Protein AF-A0A0D3AG89-F1 (afdb_monomer_lite)

InterPro domains:
  IPR001563 Peptidase S10, serine carboxypeptidase [PF00450] (1-113)
  IPR029058 Alpha/Beta hydrolase fold [SSF53474] (1-113)

Foldseek 3Di:
DPDDDPLLVVLQCLLVVCVVVVLADPVLSVVLNVLSVQLNVCVVVVVPVVSVVSSVVSVVSSCVSRVALDPVDRPDPHDDPCVVVQVQCLDLVNCVVVVHDNPDHDDPDDPVD

Organism: NCBI:txid109376

Secondary structure (DSSP, 8-state):
----S-HHHHHTTHHHHHHHTTSS-HHHHHHHHHHHHHHHHHHHTT-HHHHHHHHHHHHHHHHHHHT-S-TT-TT-SS---THHHHHHHHSHHHHHHTTS-TTPPP-S--TT-

Sequence (113 aa):
GNGLTDPVTQIRTHAVNVYYSGLVNAKQREALEKAQEISIYLVKARKWREAADARLELLTLLGNMTGLATLYNTARMIPYRTDLVVDLMNQREAKRVLGVSETMRFEECSDEV

pLDDT: mean 96.56, std 3.34, range [74.88, 98.81]

Radius of gyration: 18.05 Å; chains: 1; bounding box: 36×25×51 Å

Structure (mmCIF, N/CA/C/O backbone):
data_AF-A0A0D3AG89-F1
#
_entry.id   AF-A0A0D3AG89-F1
#
loop_
_atom_site.group_PDB
_atom_site.id
_atom_site.type_symbol
_atom_site.label_atom_id
_atom_site.label_alt_id
_atom_site.label_comp_id
_atom_site.label_asym_id
_atom_site.label_entity_id
_atom_site.label_seq_id
_atom_site.pdbx_PDB_ins_code
_atom_site.Cartn_x
_atom_site.Cartn_y
_atom_site.Cartn_z
_atom_site.occupancy
_atom_site.B_iso_or_equiv
_atom_site.auth_seq_id
_atom_site.auth_comp_id
_atom_site.auth_asym_id
_atom_site.auth_atom_id
_atom_site.pdbx_PDB_model_num
ATOM 1 N N . GLY A 1 1 ? -10.822 -11.772 -0.578 1.00 84.38 1 GLY A N 1
ATOM 2 C CA . GLY A 1 1 ? -9.837 -11.069 0.265 1.00 84.38 1 GLY A CA 1
ATOM 3 C C . GLY A 1 1 ? -8.757 -10.496 -0.628 1.00 84.38 1 GLY A C 1
ATOM 4 O O . GLY A 1 1 ? -8.380 -11.174 -1.572 1.00 84.38 1 GLY A O 1
ATOM 5 N N . ASN A 1 2 ? -8.285 -9.279 -0.346 1.00 92.12 2 ASN A N 1
ATOM 6 C CA . ASN A 1 2 ? -7.320 -8.542 -1.180 1.00 92.12 2 ASN A CA 1
ATOM 7 C C . ASN A 1 2 ? -5.917 -8.563 -0.540 1.00 92.12 2 ASN A C 1
ATOM 9 O O . ASN A 1 2 ? -5.333 -7.516 -0.276 1.00 92.12 2 ASN A O 1
ATOM 13 N N . GLY A 1 3 ? -5.427 -9.757 -0.191 1.00 95.81 3 GLY A N 1
ATOM 14 C CA . GLY A 1 3 ? -4.185 -9.932 0.571 1.00 95.81 3 GLY A CA 1
ATOM 15 C C . GLY A 1 3 ? -2.913 -9.790 -0.271 1.00 95.81 3 GLY A C 1
ATOM 16 O O . GLY A 1 3 ? -2.930 -10.032 -1.477 1.00 95.81 3 GLY A O 1
ATOM 17 N N . LEU A 1 4 ? -1.802 -9.440 0.383 1.00 95.19 4 LEU A N 1
ATOM 18 C CA . LEU A 1 4 ? -0.443 -9.514 -0.163 1.00 95.19 4 LEU A CA 1
ATOM 19 C C . LEU A 1 4 ? 0.201 -10.827 0.317 1.00 95.19 4 LEU A C 1
ATOM 21 O O . LEU A 1 4 ? 0.590 -10.935 1.474 1.00 95.19 4 LEU A O 1
ATOM 25 N N . THR A 1 5 ? 0.263 -11.832 -0.554 1.00 96.81 5 THR A N 1
ATOM 26 C CA . THR A 1 5 ? 0.734 -13.197 -0.247 1.00 96.81 5 THR A CA 1
ATOM 27 C C . THR A 1 5 ? 1.990 -13.564 -1.035 1.00 96.81 5 THR A C 1
ATOM 29 O O . THR A 1 5 ? 2.894 -14.186 -0.487 1.00 96.81 5 THR A O 1
ATOM 32 N N . ASP A 1 6 ? 2.074 -13.142 -2.296 1.00 97.56 6 ASP A N 1
ATOM 33 C CA . ASP A 1 6 ? 3.272 -13.259 -3.126 1.00 97.56 6 ASP A CA 1
ATOM 34 C C . ASP A 1 6 ? 3.691 -11.855 -3.585 1.00 97.56 6 ASP A C 1
ATOM 36 O O . ASP A 1 6 ? 3.251 -11.378 -4.639 1.00 97.56 6 ASP A O 1
ATOM 40 N N . PRO A 1 7 ? 4.532 -11.159 -2.801 1.00 97.00 7 PRO A N 1
ATOM 41 C CA . PRO A 1 7 ? 4.926 -9.798 -3.124 1.00 97.00 7 PRO A CA 1
ATOM 42 C C . PRO A 1 7 ? 5.689 -9.694 -4.450 1.00 97.00 7 PRO A C 1
ATOM 44 O O . PRO A 1 7 ? 5.534 -8.690 -5.139 1.00 97.00 7 PRO A O 1
ATOM 47 N N . VAL A 1 8 ? 6.448 -10.713 -4.874 1.00 98.25 8 VAL A N 1
ATOM 48 C CA . VAL A 1 8 ? 7.182 -10.654 -6.152 1.00 98.25 8 VAL A CA 1
ATOM 49 C C . VAL A 1 8 ? 6.215 -10.611 -7.330 1.00 98.25 8 VAL A C 1
ATOM 51 O O . VAL A 1 8 ? 6.385 -9.796 -8.241 1.00 98.25 8 VAL A O 1
ATOM 54 N N . THR A 1 9 ? 5.208 -11.483 -7.319 1.00 98.25 9 THR A N 1
ATOM 55 C CA . THR A 1 9 ? 4.213 -11.537 -8.394 1.00 98.25 9 THR A CA 1
ATOM 56 C C . THR A 1 9 ? 3.275 -10.340 -8.328 1.00 98.25 9 THR A C 1
ATOM 58 O O . THR A 1 9 ? 3.036 -9.693 -9.345 1.00 98.25 9 THR A O 1
ATOM 61 N N . GLN A 1 10 ? 2.777 -9.993 -7.140 1.00 98.19 10 GLN A N 1
ATOM 62 C CA . GLN A 1 10 ? 1.752 -8.960 -6.994 1.00 98.19 10 GLN A CA 1
ATOM 63 C C . GLN A 1 10 ? 2.289 -7.548 -7.251 1.00 98.19 10 GLN A C 1
ATOM 65 O O . GLN A 1 10 ? 1.636 -6.781 -7.961 1.00 98.19 10 GLN A O 1
ATOM 70 N N . ILE A 1 11 ? 3.478 -7.202 -6.742 1.00 98.25 11 ILE A N 1
ATOM 71 C CA . ILE A 1 11 ? 4.065 -5.863 -6.932 1.00 98.25 11 ILE A CA 1
ATOM 72 C C . ILE A 1 11 ? 4.357 -5.599 -8.414 1.00 98.25 11 ILE A C 1
ATOM 74 O O . ILE A 1 11 ? 4.101 -4.498 -8.895 1.00 98.25 11 ILE A O 1
ATOM 78 N N . ARG A 1 12 ? 4.773 -6.626 -9.173 1.00 98.25 12 ARG A N 1
ATOM 79 C CA . ARG A 1 12 ? 5.043 -6.522 -10.620 1.00 98.25 12 ARG A CA 1
ATOM 80 C C . ARG A 1 12 ? 3.817 -6.106 -11.448 1.00 98.25 12 ARG A C 1
ATOM 82 O O . ARG A 1 12 ? 3.966 -5.663 -12.584 1.00 98.25 12 ARG A O 1
ATOM 89 N N . THR A 1 13 ? 2.608 -6.240 -10.900 1.00 98.12 13 THR A N 1
ATOM 90 C CA . THR A 1 13 ? 1.369 -5.892 -11.611 1.00 98.12 13 THR A CA 1
ATOM 91 C C . THR A 1 13 ? 0.968 -4.422 -11.480 1.00 98.12 13 THR A C 1
ATOM 93 O O . THR A 1 13 ? 0.113 -3.967 -12.238 1.00 98.12 13 THR A O 1
ATOM 96 N N . HIS A 1 14 ? 1.551 -3.658 -10.547 1.00 97.75 14 HIS A N 1
ATOM 97 C CA . HIS A 1 14 ? 1.064 -2.310 -10.227 1.00 97.75 14 HIS A CA 1
ATOM 98 C C . HIS A 1 14 ? 1.081 -1.382 -11.443 1.00 97.75 14 HIS A C 1
ATOM 100 O O . HIS A 1 14 ? 0.044 -0.804 -11.769 1.00 97.75 14 HIS A O 1
ATOM 106 N N . ALA A 1 15 ? 2.211 -1.296 -12.150 1.00 98.44 15 ALA A N 1
ATOM 107 C CA . ALA A 1 15 ? 2.355 -0.404 -13.298 1.00 98.44 15 ALA A CA 1
ATOM 108 C C . ALA A 1 15 ? 1.428 -0.777 -14.469 1.00 98.44 15 ALA A C 1
ATOM 110 O O . ALA A 1 15 ? 0.757 0.088 -15.037 1.00 98.44 15 ALA A O 1
ATOM 111 N N . VAL A 1 16 ? 1.355 -2.067 -14.815 1.00 98.38 16 VAL A N 1
ATOM 112 C CA . VAL A 1 16 ? 0.532 -2.537 -15.941 1.00 98.38 16 VAL A CA 1
ATOM 113 C C . VAL A 1 16 ? -0.959 -2.385 -15.656 1.00 98.38 16 VAL A C 1
ATOM 115 O O . VAL A 1 16 ? -1.701 -1.991 -16.553 1.00 98.38 16 VAL A O 1
ATOM 118 N N . ASN A 1 17 ? -1.399 -2.600 -14.412 1.00 97.75 17 ASN A N 1
ATOM 119 C CA . ASN A 1 17 ? -2.806 -2.458 -14.042 1.00 97.75 17 ASN A CA 1
ATOM 120 C C . ASN A 1 17 ? -3.293 -1.019 -14.231 1.00 97.75 17 ASN A C 1
ATOM 122 O O . ASN A 1 17 ? -4.339 -0.805 -14.845 1.00 97.75 17 ASN A O 1
ATOM 126 N N . VAL A 1 18 ? -2.538 -0.022 -13.754 1.00 97.56 18 VAL A N 1
ATOM 127 C CA . VAL A 1 18 ? -2.945 1.386 -13.907 1.00 97.56 18 VAL A CA 1
ATOM 128 C C . VAL A 1 18 ? -2.800 1.881 -15.345 1.00 97.56 18 VAL A C 1
ATOM 130 O O . VAL A 1 18 ? -3.617 2.681 -15.794 1.00 97.56 18 VAL A O 1
ATOM 133 N N . TYR A 1 19 ? -1.821 1.369 -16.095 1.00 98.56 19 TYR A N 1
ATOM 134 C CA . TYR A 1 19 ? -1.645 1.711 -17.505 1.00 98.56 19 TYR A CA 1
ATOM 135 C C . TYR A 1 19 ? -2.793 1.186 -18.370 1.00 98.56 19 TYR A C 1
ATOM 137 O O . TYR A 1 19 ? -3.425 1.957 -19.089 1.00 98.56 19 TYR A O 1
ATOM 145 N N . TYR A 1 20 ? -3.118 -0.106 -18.269 1.00 98.31 20 TYR A N 1
ATOM 146 C CA . TYR A 1 20 ? -4.205 -0.700 -19.053 1.00 98.31 20 TYR A CA 1
ATOM 147 C C . TYR A 1 20 ? -5.597 -0.265 -18.585 1.00 98.31 20 TYR A C 1
ATOM 149 O O . TYR A 1 20 ? -6.548 -0.356 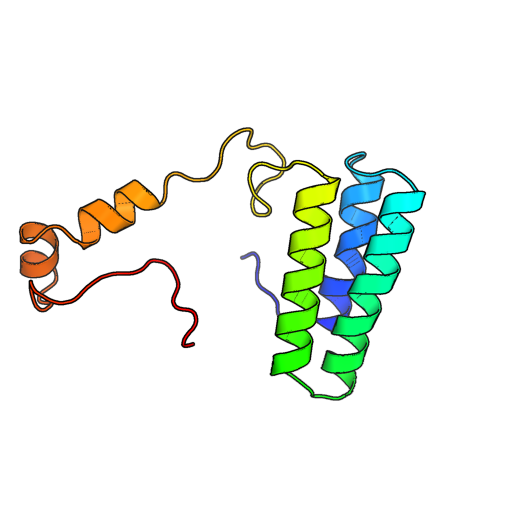-19.355 1.00 98.31 20 TYR A O 1
ATOM 157 N N . SER A 1 21 ? -5.711 0.281 -17.371 1.00 96.62 21 SER A N 1
ATOM 158 C CA . SER A 1 21 ? -6.921 0.977 -16.912 1.00 96.62 21 SER A CA 1
ATOM 159 C C . SER A 1 21 ? -7.028 2.419 -17.434 1.00 96.62 21 SER A C 1
ATOM 161 O O . SER A 1 21 ? -7.998 3.103 -17.122 1.00 96.62 21 SER A O 1
ATOM 163 N N . GLY A 1 22 ? -6.039 2.910 -18.190 1.00 97.44 22 GLY A N 1
ATOM 164 C CA . GLY A 1 22 ? -6.021 4.271 -18.736 1.00 97.44 22 GLY A CA 1
ATOM 165 C C . GLY A 1 22 ? -5.730 5.370 -17.708 1.00 97.44 22 GLY A C 1
ATOM 166 O O . GLY A 1 22 ? -5.923 6.544 -18.011 1.00 97.44 22 GLY A O 1
ATOM 167 N N . LEU A 1 23 ? -5.268 5.015 -16.504 1.00 97.56 23 LEU A N 1
ATOM 168 C CA . LEU A 1 23 ? -5.028 5.967 -15.410 1.00 97.56 23 LEU A CA 1
ATOM 169 C C . LEU A 1 23 ? -3.673 6.673 -15.517 1.00 97.56 23 LEU A C 1
ATOM 171 O O . LEU A 1 23 ? -3.474 7.718 -14.906 1.00 97.56 23 LEU A O 1
ATOM 175 N N . VAL A 1 24 ? -2.730 6.098 -16.266 1.00 98.44 24 VAL A N 1
ATOM 176 C CA . VAL A 1 24 ? -1.403 6.679 -16.498 1.00 98.44 24 VAL A CA 1
ATOM 177 C C . VAL A 1 24 ? -0.973 6.497 -17.949 1.00 98.44 24 VAL A C 1
ATOM 179 O O . VAL A 1 24 ? -1.393 5.561 -18.630 1.00 98.44 24 VAL A O 1
ATOM 182 N N . ASN A 1 25 ? -0.086 7.369 -18.425 1.00 98.62 25 ASN A N 1
ATOM 183 C CA . ASN A 1 25 ? 0.517 7.245 -19.753 1.00 98.62 25 ASN A CA 1
ATOM 184 C C . ASN A 1 25 ? 1.748 6.310 -19.760 1.00 98.62 25 ASN A C 1
ATOM 186 O O . ASN A 1 25 ? 2.204 5.833 -18.721 1.00 98.62 25 ASN A O 1
ATOM 190 N N . ALA A 1 26 ? 2.322 6.066 -20.944 1.00 98.62 26 ALA A N 1
ATOM 191 C CA . ALA A 1 26 ? 3.470 5.167 -21.109 1.00 98.62 26 ALA A CA 1
ATOM 192 C C . ALA A 1 26 ? 4.716 5.611 -20.318 1.00 98.62 26 ALA A C 1
ATOM 194 O O . ALA A 1 26 ? 5.376 4.784 -19.695 1.00 98.62 26 ALA A O 1
ATOM 195 N N . LYS A 1 27 ? 5.003 6.920 -20.270 1.00 98.56 27 LYS A N 1
ATOM 196 C CA . LYS A 1 27 ? 6.142 7.466 -19.514 1.00 98.56 27 LYS A CA 1
ATOM 197 C C . LYS A 1 27 ? 5.979 7.243 -18.007 1.00 98.56 27 LYS A C 1
ATOM 199 O O . LYS A 1 27 ? 6.939 6.907 -17.320 1.00 98.56 27 LYS A O 1
ATOM 204 N N . GLN A 1 28 ? 4.769 7.431 -17.487 1.00 98.69 28 GLN A N 1
ATOM 205 C CA . GLN A 1 28 ? 4.442 7.160 -16.087 1.00 98.69 28 GLN A CA 1
ATOM 206 C C . GLN A 1 28 ? 4.502 5.657 -15.775 1.00 98.69 28 GLN A C 1
ATOM 208 O O . GLN A 1 28 ? 5.056 5.283 -14.742 1.00 98.69 28 GLN A O 1
ATOM 213 N N . ARG A 1 29 ? 4.024 4.792 -16.684 1.00 98.69 29 ARG A N 1
ATOM 214 C CA . ARG A 1 29 ? 4.157 3.331 -16.555 1.00 98.69 29 ARG A CA 1
ATOM 215 C C . ARG A 1 29 ? 5.618 2.918 -16.371 1.00 98.69 29 ARG A C 1
ATOM 217 O O . ARG A 1 29 ? 5.914 2.206 -15.421 1.00 98.69 29 ARG A O 1
ATOM 224 N N . GLU A 1 30 ? 6.530 3.406 -17.211 1.00 98.69 30 GLU A N 1
ATOM 225 C CA . GLU A 1 30 ? 7.963 3.082 -17.105 1.00 98.69 30 GLU A CA 1
ATOM 226 C C . GLU A 1 30 ? 8.584 3.526 -15.770 1.00 98.69 30 GLU A C 1
ATOM 228 O O . GLU A 1 30 ? 9.447 2.842 -15.219 1.00 98.69 30 GLU A O 1
ATOM 233 N N . ALA A 1 31 ? 8.159 4.671 -15.227 1.00 98.69 31 ALA A N 1
ATOM 234 C CA . ALA A 1 31 ? 8.619 5.132 -13.918 1.00 98.69 31 ALA A CA 1
ATOM 235 C C . ALA A 1 31 ? 8.142 4.199 -12.790 1.00 98.69 31 ALA A C 1
ATOM 237 O O . ALA A 1 31 ? 8.932 3.833 -11.918 1.00 98.69 31 ALA A O 1
ATOM 238 N N . LEU A 1 32 ? 6.879 3.765 -12.844 1.00 98.81 32 LEU A N 1
ATOM 239 C CA . LEU A 1 32 ? 6.321 2.788 -11.907 1.00 98.81 32 LEU A CA 1
ATOM 240 C C . LEU A 1 32 ? 6.994 1.414 -12.047 1.00 98.81 32 LEU A C 1
ATOM 242 O O . LEU A 1 32 ? 7.281 0.775 -11.038 1.00 98.81 32 LEU A O 1
ATOM 246 N N . GLU A 1 33 ? 7.311 0.985 -13.272 1.00 98.81 33 GLU A N 1
ATOM 247 C CA . GLU A 1 33 ? 8.041 -0.262 -13.548 1.00 98.81 33 GLU A CA 1
ATOM 248 C C . GLU A 1 33 ? 9.453 -0.261 -12.948 1.00 98.81 33 GLU A C 1
ATOM 250 O O . GLU A 1 33 ? 9.925 -1.280 -12.444 1.00 98.81 33 GLU A O 1
ATOM 255 N N . LYS A 1 34 ? 10.127 0.890 -12.941 1.00 98.62 34 LYS A N 1
ATOM 256 C CA . LYS A 1 34 ? 11.428 1.025 -12.273 1.00 98.62 34 LYS A CA 1
ATOM 257 C C . LYS A 1 34 ? 11.283 0.976 -10.753 1.00 98.62 34 LYS A C 1
ATOM 259 O O . LYS A 1 34 ? 12.034 0.256 -10.100 1.00 98.62 34 LYS A O 1
ATOM 264 N N . ALA A 1 35 ? 10.307 1.694 -10.196 1.00 98.62 35 ALA A N 1
ATOM 265 C CA . ALA A 1 35 ? 10.066 1.717 -8.754 1.00 98.62 35 ALA A CA 1
ATOM 266 C C . ALA A 1 35 ? 9.666 0.332 -8.203 1.00 98.62 35 ALA A C 1
ATOM 268 O O . ALA A 1 35 ? 10.171 -0.089 -7.162 1.00 98.62 35 ALA A O 1
ATOM 269 N N . GLN A 1 36 ? 8.829 -0.426 -8.921 1.00 98.56 36 GLN A N 1
ATOM 270 C CA . GLN A 1 36 ? 8.414 -1.767 -8.489 1.00 98.56 36 GLN A CA 1
ATOM 271 C C . GLN A 1 36 ? 9.575 -2.772 -8.454 1.00 98.56 36 GLN A C 1
ATOM 273 O O . GLN A 1 36 ? 9.626 -3.603 -7.546 1.00 98.56 36 GLN A O 1
ATOM 278 N N . GLU A 1 37 ? 10.537 -2.685 -9.379 1.00 98.62 37 GLU A N 1
ATOM 279 C CA . GLU A 1 37 ? 11.686 -3.600 -9.395 1.00 98.62 37 GLU A CA 1
ATOM 280 C C . GLU A 1 37 ? 12.631 -3.382 -8.2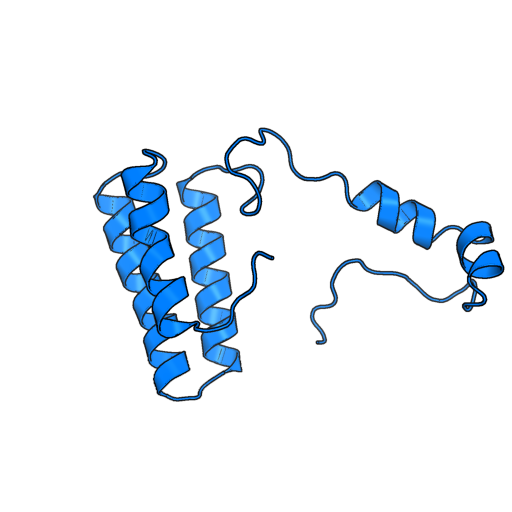02 1.00 98.62 37 GLU A C 1
ATOM 282 O O . GLU A 1 37 ? 13.241 -4.347 -7.742 1.00 98.62 37 GLU A O 1
ATOM 287 N N . ILE A 1 38 ? 12.687 -2.174 -7.623 1.00 98.62 38 ILE A N 1
ATOM 288 C CA . ILE A 1 38 ? 13.438 -1.916 -6.380 1.00 98.62 38 ILE A CA 1
ATOM 289 C C . ILE A 1 38 ? 12.856 -2.748 -5.235 1.00 98.62 38 ILE A C 1
ATOM 291 O O . ILE A 1 38 ? 13.576 -3.513 -4.591 1.00 98.62 38 ILE A O 1
ATOM 295 N N . SER A 1 39 ? 11.542 -2.652 -5.011 1.00 98.56 39 SER A N 1
ATOM 296 C CA . SER A 1 39 ? 10.875 -3.427 -3.961 1.00 98.56 39 SER A CA 1
ATOM 297 C C . SER A 1 39 ? 11.007 -4.934 -4.215 1.00 98.56 39 SER A C 1
ATOM 299 O O . SER A 1 39 ? 11.393 -5.679 -3.316 1.00 98.56 39 SER A O 1
ATOM 301 N N . ILE A 1 40 ? 10.809 -5.397 -5.457 1.00 98.75 40 ILE A N 1
ATOM 302 C CA . ILE A 1 40 ? 10.954 -6.819 -5.818 1.00 98.75 40 ILE A CA 1
ATOM 303 C C . ILE A 1 40 ? 12.381 -7.329 -5.578 1.00 98.75 40 ILE A C 1
ATOM 305 O O . ILE A 1 40 ? 12.562 -8.448 -5.087 1.00 98.75 40 ILE A O 1
ATOM 309 N N . TYR A 1 41 ? 13.398 -6.538 -5.920 1.00 98.75 41 TYR A N 1
ATOM 310 C CA . TYR A 1 41 ? 14.791 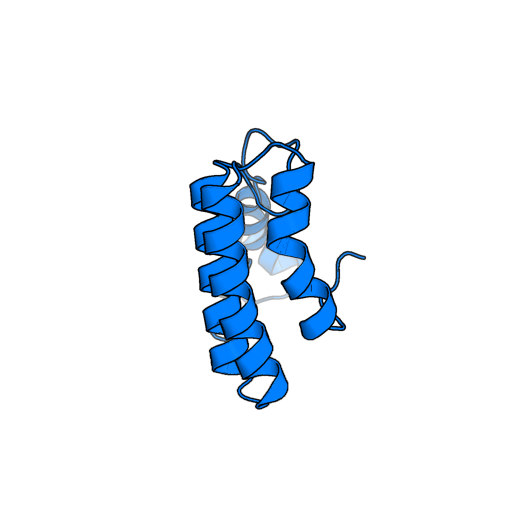-6.881 -5.650 1.00 98.75 41 TYR A CA 1
ATOM 311 C C . TYR A 1 41 ? 15.039 -7.058 -4.146 1.00 98.75 41 TYR A C 1
ATOM 313 O O . TYR A 1 41 ? 15.619 -8.064 -3.734 1.00 98.75 41 TYR A O 1
ATOM 321 N N . LEU A 1 42 ? 14.537 -6.136 -3.320 1.00 98.75 42 LEU A N 1
ATOM 322 C CA . LEU A 1 42 ? 14.677 -6.191 -1.862 1.00 98.75 42 LEU A CA 1
ATOM 323 C C . LEU A 1 42 ? 13.941 -7.396 -1.254 1.00 98.75 42 LEU A C 1
ATOM 325 O O . LEU A 1 42 ? 14.508 -8.082 -0.401 1.00 98.75 42 LEU A O 1
ATOM 329 N N . VAL A 1 43 ? 12.744 -7.728 -1.756 1.00 98.44 43 VAL A N 1
ATOM 330 C CA . VAL A 1 43 ? 12.007 -8.955 -1.394 1.00 98.44 43 VAL A CA 1
ATOM 331 C C . VAL A 1 43 ? 12.854 -10.196 -1.682 1.00 98.44 43 VAL A C 1
ATOM 333 O O . VAL A 1 43 ? 13.031 -11.045 -0.808 1.00 98.44 43 VAL A O 1
ATOM 336 N N . LYS A 1 44 ? 13.430 -10.302 -2.887 1.00 98.38 44 LYS A N 1
ATOM 337 C CA . LYS A 1 44 ? 14.293 -11.437 -3.268 1.00 98.38 44 LYS A CA 1
ATOM 338 C C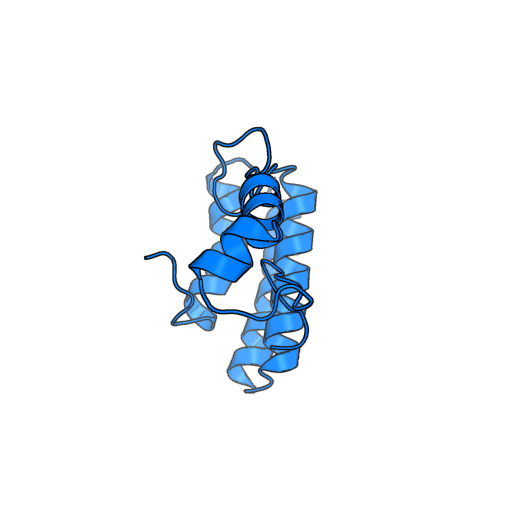 . LYS A 1 44 ? 15.558 -11.519 -2.409 1.00 98.38 44 LYS A C 1
ATOM 340 O O . LYS A 1 44 ? 16.010 -12.619 -2.097 1.00 98.38 44 LYS A O 1
ATOM 345 N N . ALA A 1 45 ? 16.093 -10.372 -1.996 1.00 98.50 45 ALA A N 1
ATOM 346 C CA . ALA A 1 45 ? 17.231 -10.264 -1.088 1.00 98.50 45 ALA A CA 1
ATOM 347 C C . ALA A 1 45 ? 16.866 -10.460 0.398 1.00 98.50 45 ALA A C 1
ATOM 349 O O . ALA A 1 45 ? 17.754 -10.392 1.246 1.00 98.50 45 ALA A O 1
ATOM 350 N N . ARG A 1 46 ? 15.587 -10.712 0.725 1.00 97.88 46 ARG A N 1
ATOM 351 C CA . ARG A 1 46 ? 15.061 -10.872 2.096 1.00 97.88 46 ARG A CA 1
ATOM 352 C C . ARG A 1 46 ? 15.271 -9.646 2.994 1.00 97.88 46 ARG A C 1
ATOM 354 O O . ARG A 1 46 ? 15.338 -9.769 4.215 1.00 97.88 46 ARG A O 1
ATOM 361 N N . LYS A 1 47 ? 15.355 -8.460 2.392 1.00 98.44 47 LYS A N 1
ATOM 362 C CA . LYS A 1 47 ? 15.412 -7.168 3.086 1.00 98.44 47 LYS A CA 1
ATOM 363 C C . LYS A 1 47 ? 13.995 -6.650 3.301 1.00 98.44 47 LYS A C 1
ATOM 365 O O . LYS A 1 47 ? 13.507 -5.823 2.538 1.00 98.44 47 LYS A O 1
ATOM 370 N N . TRP A 1 48 ? 13.283 -7.254 4.252 1.00 95.69 48 TRP A N 1
ATOM 371 C CA . TRP A 1 48 ? 11.825 -7.123 4.359 1.00 95.69 48 TRP A CA 1
ATOM 372 C C . TRP A 1 48 ? 11.351 -5.708 4.676 1.00 95.69 48 TRP A C 1
ATOM 374 O O . TRP A 1 48 ? 10.384 -5.254 4.069 1.00 95.69 48 TRP A O 1
ATOM 384 N N . ARG A 1 49 ? 12.035 -5.015 5.593 1.00 95.44 49 ARG A N 1
ATOM 385 C CA . ARG A 1 49 ? 11.674 -3.648 5.979 1.00 95.44 49 ARG A CA 1
ATOM 386 C C . ARG A 1 49 ? 11.880 -2.697 4.809 1.00 95.44 49 ARG A C 1
ATOM 388 O O . ARG A 1 49 ? 10.947 -2.034 4.383 1.00 95.44 49 ARG A O 1
ATOM 395 N N . GLU A 1 50 ? 13.058 -2.745 4.201 1.00 98.19 50 GLU A N 1
ATOM 396 C CA . GLU A 1 50 ? 13.394 -1.907 3.054 1.00 98.19 50 GLU A CA 1
ATOM 397 C C . GLU A 1 50 ? 12.508 -2.225 1.842 1.00 98.19 50 GLU A C 1
ATOM 399 O O . GLU A 1 50 ? 12.149 -1.336 1.076 1.00 98.19 50 GLU A O 1
ATOM 404 N N . ALA A 1 51 ? 12.123 -3.492 1.659 1.00 98.19 51 ALA A N 1
ATOM 405 C CA . ALA A 1 51 ? 11.170 -3.885 0.628 1.00 98.19 51 ALA A CA 1
ATOM 406 C C . ALA A 1 51 ? 9.782 -3.271 0.854 1.00 98.19 51 ALA A C 1
ATOM 408 O O . ALA A 1 51 ? 9.145 -2.856 -0.122 1.00 98.19 51 ALA A O 1
ATOM 409 N N . ALA A 1 52 ? 9.318 -3.231 2.108 1.00 96.00 52 ALA A N 1
ATOM 410 C CA . ALA A 1 52 ? 8.058 -2.603 2.490 1.00 96.00 52 ALA A CA 1
ATOM 411 C C . ALA A 1 52 ? 8.113 -1.081 2.291 1.00 96.00 52 ALA A C 1
ATOM 413 O O . ALA A 1 52 ? 7.208 -0.533 1.660 1.00 96.00 52 ALA A O 1
ATOM 414 N N . ASP A 1 53 ? 9.205 -0.436 2.707 1.00 97.12 53 ASP A N 1
ATOM 415 C CA . ASP A 1 53 ? 9.439 1.000 2.511 1.00 97.12 53 ASP A CA 1
ATOM 416 C C . ASP A 1 53 ? 9.451 1.355 1.013 1.00 97.12 53 ASP A C 1
ATOM 418 O O . ASP A 1 53 ? 8.683 2.203 0.556 1.00 97.12 53 ASP A O 1
ATOM 422 N N . ALA A 1 54 ? 10.213 0.616 0.198 1.00 98.50 54 ALA A N 1
ATOM 423 C CA . ALA A 1 54 ? 10.246 0.808 -1.255 1.00 98.50 54 ALA A CA 1
ATOM 424 C C . ALA A 1 54 ? 8.874 0.572 -1.915 1.00 98.50 54 ALA A C 1
ATOM 426 O O . ALA A 1 54 ? 8.526 1.208 -2.913 1.00 98.50 54 ALA A O 1
ATOM 427 N N . ARG A 1 55 ? 8.062 -0.343 -1.369 1.00 97.94 55 ARG A N 1
ATOM 428 C CA . ARG A 1 55 ? 6.686 -0.547 -1.836 1.00 97.94 55 ARG A CA 1
ATOM 429 C C . ARG A 1 55 ? 5.792 0.637 -1.465 1.00 97.94 55 ARG A C 1
ATOM 431 O O . ARG A 1 55 ? 4.952 1.018 -2.279 1.00 97.94 55 ARG A O 1
ATOM 438 N N . LEU A 1 56 ? 5.945 1.211 -0.274 1.00 97.19 56 LEU A N 1
ATOM 439 C CA . LEU A 1 56 ? 5.202 2.402 0.142 1.00 97.19 56 LEU A CA 1
ATOM 440 C C . LEU A 1 56 ? 5.525 3.599 -0.765 1.00 97.19 56 LEU A C 1
ATOM 442 O O . LEU A 1 56 ? 4.610 4.296 -1.211 1.00 97.19 56 LEU A O 1
ATOM 446 N N . GLU A 1 57 ? 6.797 3.785 -1.118 1.00 98.38 57 GLU A N 1
ATOM 447 C CA . GLU A 1 57 ? 7.227 4.800 -2.089 1.00 98.38 57 GLU A CA 1
ATOM 448 C C . GLU A 1 57 ? 6.595 4.577 -3.471 1.00 98.38 57 GLU A C 1
ATOM 450 O O . GLU A 1 57 ? 6.052 5.513 -4.064 1.00 98.38 57 GLU A O 1
ATOM 455 N N . LEU A 1 58 ? 6.582 3.332 -3.965 1.00 98.56 58 LEU A N 1
ATOM 456 C CA . LEU A 1 58 ? 5.898 2.965 -5.211 1.00 98.56 58 LEU A CA 1
ATOM 457 C C . LEU A 1 58 ? 4.402 3.312 -5.169 1.00 98.56 58 LEU A C 1
ATOM 459 O O . LEU A 1 58 ? 3.880 3.883 -6.127 1.00 98.56 58 LEU A O 1
ATOM 463 N N . LEU A 1 59 ? 3.702 2.962 -4.086 1.00 98.06 59 LEU A N 1
ATOM 464 C CA . LEU A 1 59 ? 2.271 3.247 -3.936 1.00 98.06 59 LEU A CA 1
ATOM 465 C C . LEU A 1 59 ? 1.996 4.752 -3.847 1.00 98.06 59 LEU A C 1
ATOM 467 O O . LEU A 1 59 ? 1.021 5.227 -4.427 1.00 98.06 59 LEU A O 1
ATOM 471 N N . THR A 1 60 ? 2.881 5.504 -3.194 1.00 98.31 60 THR A N 1
ATOM 472 C CA . THR A 1 60 ? 2.815 6.971 -3.129 1.00 98.31 60 THR A CA 1
ATOM 473 C C . THR A 1 60 ? 2.990 7.586 -4.516 1.00 98.31 60 THR A C 1
ATOM 475 O O . THR A 1 60 ? 2.187 8.421 -4.935 1.00 98.31 60 THR A O 1
ATOM 478 N N . LEU A 1 61 ? 3.992 7.129 -5.274 1.00 98.62 61 LEU A N 1
ATOM 479 C CA . LEU A 1 61 ? 4.216 7.555 -6.655 1.00 98.62 61 LEU A CA 1
ATOM 480 C C . LEU A 1 61 ? 3.001 7.251 -7.543 1.00 98.62 61 LEU A C 1
ATOM 482 O O . LEU A 1 61 ? 2.557 8.116 -8.298 1.00 98.62 61 LEU A O 1
ATOM 486 N N . LEU A 1 62 ? 2.440 6.044 -7.425 1.00 98.50 62 LEU A N 1
ATOM 487 C CA . LEU A 1 62 ? 1.243 5.621 -8.151 1.00 98.50 62 LEU A CA 1
ATOM 488 C C . LEU A 1 62 ? 0.038 6.503 -7.806 1.00 98.50 62 LEU A C 1
ATOM 490 O O . LEU A 1 62 ? -0.641 6.983 -8.716 1.00 98.50 62 LEU A O 1
ATOM 494 N N . GLY A 1 63 ? -0.210 6.760 -6.520 1.00 97.81 63 GLY A N 1
ATOM 495 C CA . GLY A 1 63 ? -1.279 7.654 -6.068 1.00 97.81 63 GLY A CA 1
ATOM 496 C C . GLY A 1 63 ? -1.137 9.058 -6.654 1.00 97.81 63 GLY A C 1
ATOM 497 O O . GLY A 1 63 ? -2.076 9.573 -7.259 1.00 97.81 63 GLY A O 1
ATOM 498 N N . ASN A 1 64 ? 0.069 9.627 -6.593 1.00 98.31 64 ASN A N 1
ATOM 499 C CA . ASN A 1 64 ? 0.359 10.955 -7.136 1.00 98.31 64 ASN A CA 1
ATOM 500 C C . ASN A 1 64 ? 0.171 11.033 -8.659 1.00 98.31 64 ASN A C 1
ATOM 502 O O . ASN A 1 64 ? -0.348 12.023 -9.166 1.00 98.31 64 ASN A O 1
ATOM 506 N N . MET A 1 65 ? 0.586 10.003 -9.403 1.00 98.44 65 MET A N 1
ATOM 507 C CA . MET A 1 65 ? 0.463 9.981 -10.866 1.00 98.44 65 MET A CA 1
ATOM 508 C C . MET A 1 65 ? -0.975 9.796 -11.351 1.00 98.44 65 MET A C 1
ATOM 510 O O . MET A 1 65 ? -1.316 10.304 -12.417 1.00 98.44 65 MET A O 1
ATOM 514 N N . THR A 1 66 ? -1.780 9.043 -10.602 1.00 97.62 66 THR A N 1
ATOM 515 C CA . THR A 1 66 ? -3.160 8.700 -10.976 1.00 97.62 66 THR A CA 1
ATOM 516 C C . THR A 1 66 ? -4.187 9.704 -10.458 1.00 97.62 66 THR A C 1
ATOM 518 O O . THR A 1 66 ? -5.285 9.778 -11.001 1.00 97.62 66 THR A O 1
ATOM 521 N N . GLY A 1 67 ? -3.863 10.461 -9.402 1.00 96.19 67 GLY A N 1
ATOM 522 C CA . GLY A 1 67 ? -4.801 11.377 -8.750 1.00 96.19 67 GLY A CA 1
ATOM 523 C C . GLY A 1 67 ? -5.968 10.671 -8.049 1.00 96.19 67 GLY A C 1
ATOM 524 O O . GLY A 1 67 ? -6.986 11.303 -7.770 1.00 96.19 67 GLY A O 1
ATOM 525 N N . LEU A 1 68 ? -5.857 9.364 -7.789 1.00 96.56 68 LEU A N 1
ATOM 526 C CA . LEU A 1 68 ? -6.912 8.589 -7.138 1.00 96.56 68 LEU A CA 1
ATOM 527 C C . LEU A 1 68 ? -7.167 9.085 -5.714 1.00 96.56 68 LEU A C 1
ATOM 529 O O . LEU A 1 68 ? -6.240 9.248 -4.923 1.00 96.56 68 LEU A O 1
ATOM 533 N N . ALA A 1 69 ? -8.444 9.207 -5.349 1.00 95.50 69 ALA A N 1
ATOM 534 C CA . ALA A 1 69 ? -8.836 9.550 -3.983 1.00 95.50 69 ALA A CA 1
ATOM 535 C C . ALA A 1 69 ? -8.475 8.451 -2.965 1.00 95.50 69 ALA A C 1
ATOM 537 O O . ALA A 1 69 ? -8.363 8.707 -1.769 1.00 95.50 69 ALA A O 1
ATOM 538 N N . THR A 1 70 ? -8.332 7.206 -3.423 1.00 95.25 70 THR A N 1
ATOM 539 C CA . THR A 1 70 ? -7.863 6.077 -2.619 1.00 95.25 70 THR A CA 1
ATOM 540 C C . THR A 1 70 ? -7.337 4.962 -3.520 1.00 95.25 70 THR A C 1
ATOM 542 O O . THR A 1 70 ? -7.889 4.700 -4.587 1.00 95.25 70 THR A O 1
ATOM 545 N N . LEU A 1 71 ? -6.294 4.260 -3.071 1.00 95.50 71 LEU A N 1
ATOM 546 C CA . LEU A 1 71 ? -5.747 3.094 -3.775 1.00 95.50 71 LEU A CA 1
ATOM 547 C C . LEU A 1 71 ? -6.587 1.820 -3.587 1.00 95.50 71 LEU A C 1
ATOM 549 O O . LEU A 1 71 ? -6.370 0.833 -4.285 1.00 95.50 71 LEU A O 1
ATOM 553 N N . TYR A 1 72 ? -7.551 1.828 -2.662 1.00 94.56 72 TYR A N 1
ATOM 554 C CA . TYR A 1 72 ? -8.391 0.661 -2.374 1.00 94.56 72 TYR A CA 1
ATOM 555 C C . TYR A 1 72 ? -9.526 0.470 -3.383 1.00 94.56 72 TYR A C 1
ATOM 557 O O . TYR A 1 72 ? -10.045 -0.637 -3.521 1.00 94.56 72 TYR A O 1
ATOM 565 N N . ASN A 1 73 ? -9.944 1.543 -4.060 1.00 94.25 73 ASN A N 1
ATOM 566 C CA . ASN A 1 73 ? -11.042 1.513 -5.019 1.00 94.25 73 ASN A CA 1
ATOM 567 C C . ASN A 1 73 ? -10.920 2.671 -6.017 1.00 94.25 73 ASN A C 1
ATOM 569 O O . ASN A 1 73 ? -11.147 3.828 -5.663 1.00 94.25 73 ASN A O 1
ATOM 573 N N . THR A 1 74 ? -10.630 2.343 -7.275 1.00 92.50 74 THR A N 1
ATOM 574 C CA . THR A 1 74 ? -10.415 3.320 -8.352 1.00 92.50 74 THR A CA 1
ATOM 575 C C . THR A 1 74 ? -11.680 4.068 -8.778 1.00 92.50 74 THR A C 1
ATOM 577 O O . THR A 1 74 ? -11.577 5.125 -9.390 1.00 92.50 74 THR A O 1
ATOM 580 N N . ALA A 1 75 ? -12.871 3.562 -8.445 1.00 93.25 75 ALA A N 1
ATOM 581 C CA . ALA A 1 75 ? -14.141 4.212 -8.769 1.00 93.25 75 ALA A CA 1
ATOM 582 C C . ALA A 1 75 ? -14.545 5.291 -7.747 1.00 93.25 75 ALA A C 1
ATOM 584 O O . ALA A 1 75 ? -15.523 6.011 -7.957 1.00 93.25 75 ALA A O 1
ATOM 585 N N . ARG A 1 76 ? -13.837 5.403 -6.614 1.00 94.62 76 ARG A N 1
ATOM 586 C CA . ARG A 1 76 ? -14.154 6.411 -5.599 1.00 94.62 76 ARG A CA 1
ATOM 587 C C . ARG A 1 76 ? -13.565 7.768 -5.961 1.00 94.62 76 ARG A C 1
ATOM 589 O O . ARG A 1 76 ? -12.377 7.898 -6.221 1.00 94.62 76 ARG A O 1
ATOM 596 N N . MET A 1 77 ? -14.406 8.791 -5.842 1.00 93.44 77 MET A N 1
ATOM 597 C CA . MET A 1 77 ? -14.014 10.196 -6.008 1.00 93.44 77 MET A CA 1
ATOM 598 C C . MET A 1 77 ? -13.598 10.871 -4.693 1.00 93.44 77 MET A C 1
ATOM 600 O O . MET A 1 77 ? -13.042 11.961 -4.715 1.00 93.44 77 MET A O 1
ATOM 604 N N . ILE A 1 78 ? -13.868 10.236 -3.548 1.00 94.75 78 ILE A N 1
ATOM 605 C CA . ILE A 1 78 ? -13.479 10.716 -2.216 1.00 94.75 78 ILE A CA 1
ATOM 606 C C . ILE A 1 78 ? -12.911 9.561 -1.377 1.00 94.75 78 ILE A C 1
ATOM 608 O O . ILE A 1 78 ? -13.363 8.418 -1.562 1.00 94.75 78 ILE A O 1
ATOM 612 N N . PRO A 1 79 ? -11.986 9.833 -0.435 1.00 93.94 79 PRO A N 1
ATOM 613 C CA . PRO A 1 79 ? -11.475 8.827 0.493 1.00 93.94 79 PRO A CA 1
ATOM 614 C C . PRO A 1 79 ? -12.583 8.165 1.327 1.00 93.94 79 PRO A C 1
ATOM 616 O O . PRO A 1 79 ? -13.715 8.654 1.420 1.00 93.94 79 PRO A O 1
ATOM 619 N N . TYR A 1 80 ? -12.264 7.027 1.945 1.00 94.38 80 TYR A N 1
ATOM 620 C CA . TYR A 1 80 ? -13.142 6.422 2.946 1.00 94.38 80 TYR A CA 1
ATOM 621 C C . TYR A 1 80 ? -13.181 7.304 4.203 1.00 94.38 80 TYR A C 1
ATOM 623 O O . TYR A 1 80 ? -12.156 7.825 4.626 1.00 94.38 80 TYR A O 1
ATOM 631 N N . ARG A 1 81 ? -14.371 7.470 4.794 1.00 95.19 81 ARG A N 1
ATOM 632 C CA . ARG A 1 81 ? -14.584 8.230 6.037 1.00 95.19 81 ARG A CA 1
ATOM 633 C C . ARG A 1 81 ? -14.365 7.344 7.263 1.00 95.19 81 ARG A C 1
ATOM 635 O O . ARG A 1 81 ? -15.304 7.041 7.998 1.00 95.19 81 ARG A O 1
ATOM 642 N N . THR A 1 82 ? -13.142 6.840 7.409 1.00 95.38 82 THR A N 1
ATOM 643 C CA . THR A 1 82 ? -12.750 5.965 8.527 1.00 95.38 82 THR A CA 1
ATOM 644 C C . THR A 1 82 ? -12.599 6.738 9.838 1.00 95.38 82 THR A C 1
ATOM 646 O O . THR A 1 82 ? -12.749 6.158 10.912 1.00 95.38 82 THR A O 1
ATOM 649 N N . ASP A 1 83 ? -12.473 8.066 9.754 1.00 95.75 83 ASP A N 1
ATOM 650 C CA . ASP A 1 83 ? -12.537 9.008 10.873 1.00 95.75 83 ASP A CA 1
ATOM 651 C C . ASP A 1 83 ? -13.788 8.818 11.740 1.00 95.75 83 ASP A C 1
ATOM 653 O O . ASP A 1 83 ? -13.688 8.846 12.958 1.00 95.75 83 ASP A O 1
ATOM 657 N N . LEU A 1 84 ? -14.942 8.500 11.144 1.00 97.50 84 LEU A N 1
ATOM 658 C CA . LEU A 1 84 ? -16.175 8.252 11.900 1.00 97.50 84 LEU A CA 1
ATOM 659 C C . LEU A 1 84 ? -16.056 7.044 12.843 1.00 97.50 84 LEU A C 1
ATOM 661 O O . LEU A 1 84 ? -16.628 7.041 13.933 1.00 97.50 84 LEU A O 1
ATOM 665 N N . VAL A 1 85 ? -15.321 6.010 12.422 1.00 97.00 85 VAL A N 1
ATOM 666 C CA . VAL A 1 85 ? -15.051 4.833 13.257 1.00 97.00 85 VAL A CA 1
ATOM 667 C C . VAL A 1 85 ? -14.023 5.188 14.319 1.00 97.00 85 VAL A C 1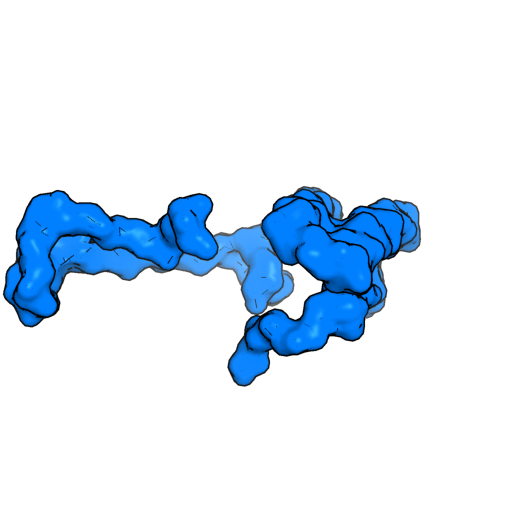
ATOM 669 O O . VAL A 1 85 ? -14.220 4.843 15.477 1.00 97.00 85 VAL A O 1
ATOM 672 N N . VAL A 1 86 ? -12.963 5.915 13.958 1.00 97.56 86 VAL A N 1
ATOM 673 C CA . VAL A 1 86 ? -11.960 6.385 14.924 1.00 97.56 86 VAL A CA 1
ATOM 674 C C . VAL A 1 86 ? -12.609 7.232 16.022 1.00 97.56 86 VAL A C 1
ATOM 676 O O . VAL A 1 86 ? -12.322 7.010 17.199 1.00 97.56 86 VAL A O 1
ATOM 679 N N . ASP A 1 87 ? -13.515 8.139 15.661 1.00 97.94 87 ASP A N 1
ATOM 680 C CA . ASP A 1 87 ? -14.261 8.981 16.595 1.00 97.94 87 ASP A CA 1
ATOM 681 C C . ASP A 1 87 ? -15.145 8.135 17.512 1.00 97.94 87 ASP A C 1
ATOM 683 O O . ASP A 1 87 ? -15.041 8.249 18.734 1.00 97.94 87 ASP A O 1
ATOM 687 N N . LEU A 1 88 ? -15.961 7.238 16.941 1.00 97.50 88 LEU A N 1
ATOM 688 C CA . LEU A 1 88 ? -16.813 6.323 17.704 1.00 97.50 88 LEU A CA 1
ATOM 689 C C . LEU A 1 88 ? -15.992 5.490 18.695 1.00 97.50 88 LEU A C 1
ATOM 691 O O . LEU A 1 88 ? -16.320 5.439 19.877 1.00 97.50 88 LEU A O 1
ATOM 695 N N . MET A 1 89 ? -14.909 4.869 18.229 1.00 97.88 89 MET A N 1
ATOM 696 C CA . MET A 1 89 ? -14.043 4.022 19.052 1.00 97.88 89 MET A CA 1
ATOM 697 C C . MET A 1 89 ? -13.312 4.818 20.136 1.00 97.88 89 MET A C 1
ATOM 699 O O . MET A 1 89 ? -12.899 4.247 21.146 1.00 97.88 89 MET A O 1
ATOM 703 N N . ASN A 1 90 ? -13.168 6.136 19.959 1.00 97.69 90 ASN A N 1
ATOM 704 C CA . ASN A 1 90 ? -12.581 7.018 20.956 1.00 97.69 90 ASN A CA 1
ATOM 705 C C . ASN A 1 90 ? -13.583 7.626 21.948 1.00 97.69 90 ASN A C 1
ATOM 707 O O . ASN A 1 90 ? -13.135 8.181 22.958 1.00 97.69 90 ASN A O 1
ATOM 711 N N . GLN A 1 91 ? -14.893 7.458 21.741 1.00 98.12 91 GLN A N 1
ATOM 712 C CA . GLN A 1 91 ? -15.912 7.857 22.714 1.00 98.12 91 GLN A CA 1
ATOM 713 C C . GLN A 1 91 ? -15.781 7.061 24.015 1.00 98.12 91 GLN A C 1
ATOM 715 O O . GLN A 1 91 ? -15.542 5.849 24.027 1.00 98.12 91 GLN A O 1
ATOM 720 N N . ARG A 1 92 ? -15.979 7.754 25.139 1.00 97.62 92 ARG A N 1
ATOM 721 C CA . ARG A 1 92 ? -15.881 7.174 26.482 1.00 97.62 92 ARG A CA 1
ATOM 722 C C . ARG A 1 92 ? -16.876 6.028 26.667 1.00 97.62 92 ARG A C 1
ATOM 724 O O . ARG A 1 92 ? -16.536 4.993 27.233 1.00 97.62 92 ARG A O 1
ATOM 731 N N . GLU A 1 93 ? -18.092 6.214 26.169 1.00 97.56 93 GLU A N 1
ATOM 732 C CA . GLU A 1 93 ? -19.194 5.261 26.228 1.00 97.56 93 GLU A CA 1
ATOM 733 C C . GLU A 1 93 ? -18.858 3.985 25.454 1.00 97.56 93 GLU A C 1
ATOM 735 O O . GLU A 1 93 ? -19.013 2.889 25.992 1.00 97.56 93 GLU A O 1
ATOM 740 N N . ALA A 1 94 ? -18.334 4.122 24.231 1.00 97.81 94 ALA A N 1
ATOM 741 C CA . ALA A 1 94 ? -17.906 2.987 23.419 1.00 97.81 94 ALA A CA 1
ATOM 742 C C . ALA A 1 94 ? -16.788 2.199 24.116 1.00 97.81 94 ALA A C 1
ATOM 744 O O . ALA A 1 94 ? -16.894 0.983 24.266 1.00 97.81 94 ALA A O 1
ATOM 745 N N . LYS A 1 95 ? -15.765 2.889 24.639 1.00 98.25 95 LYS A N 1
ATOM 746 C CA . LYS A 1 95 ? -14.668 2.260 25.398 1.00 98.25 95 LYS A CA 1
ATOM 747 C C . LYS A 1 95 ? -15.161 1.508 26.628 1.00 98.25 95 LYS A C 1
ATOM 749 O O . LYS A 1 95 ? -14.744 0.375 26.862 1.00 98.25 95 LYS A O 1
ATOM 754 N N . ARG A 1 96 ? -16.093 2.109 27.374 1.00 97.38 96 ARG A N 1
ATOM 755 C CA . ARG A 1 96 ? -16.708 1.487 28.549 1.00 97.38 96 ARG A CA 1
ATOM 756 C C . ARG A 1 96 ? -17.453 0.205 28.188 1.00 97.38 96 ARG A C 1
ATOM 758 O O . ARG A 1 96 ? -17.278 -0.795 28.874 1.00 97.38 96 ARG A O 1
ATOM 765 N N . VAL A 1 97 ? -18.258 0.225 27.123 1.00 97.56 97 VAL A N 1
ATOM 766 C CA . VAL A 1 97 ? -18.999 -0.959 26.652 1.00 97.56 97 VAL A CA 1
ATOM 767 C C . VAL A 1 97 ? -18.047 -2.056 26.170 1.00 97.56 97 VAL A C 1
ATOM 769 O O . VAL A 1 97 ? -18.288 -3.230 26.435 1.00 97.56 97 VAL A O 1
ATOM 772 N N . LEU A 1 98 ? -16.949 -1.680 25.510 1.00 97.50 98 LEU A N 1
ATOM 773 C CA . LEU A 1 98 ? -15.920 -2.609 25.037 1.00 97.50 98 LEU A CA 1
ATOM 774 C C . LEU A 1 98 ? -14.988 -3.121 26.151 1.00 97.50 98 LEU A C 1
ATOM 776 O O . LEU A 1 98 ? -14.167 -3.997 25.892 1.00 97.50 98 LEU A O 1
ATOM 780 N N . GLY A 1 99 ? -15.097 -2.597 27.377 1.00 97.62 99 GLY A N 1
ATOM 781 C CA . GLY A 1 99 ? -14.278 -3.019 28.516 1.00 97.62 99 GLY A CA 1
ATOM 782 C C . GLY A 1 99 ? -12.806 -2.599 28.430 1.00 97.62 99 GLY A C 1
ATOM 783 O O . GLY A 1 99 ? -11.965 -3.195 29.100 1.00 97.62 99 GLY A O 1
ATOM 784 N N . VAL A 1 100 ? -12.482 -1.590 27.618 1.00 97.38 100 VAL A N 1
ATOM 785 C CA . VAL A 1 100 ? -11.125 -1.030 27.514 1.00 97.38 100 VAL A CA 1
ATOM 786 C C . VAL A 1 100 ? -10.987 0.222 28.380 1.00 97.38 100 VAL A C 1
ATOM 788 O O . VAL A 1 100 ? -11.979 0.850 28.754 1.00 97.38 100 VAL A O 1
ATOM 791 N N . SER A 1 101 ? -9.750 0.613 28.704 1.00 96.75 101 SER A N 1
ATOM 792 C CA . SER A 1 101 ? -9.513 1.848 29.460 1.00 96.75 101 SER A CA 1
ATOM 793 C C . SER A 1 101 ? -10.076 3.059 28.712 1.00 96.75 101 SER A C 1
ATOM 795 O O . SER A 1 101 ? -9.751 3.279 27.546 1.00 96.75 101 SER A O 1
ATOM 797 N N . GLU A 1 102 ? -10.856 3.896 29.401 1.00 95.38 102 GLU A N 1
ATOM 798 C CA . GLU A 1 102 ? -11.425 5.128 28.835 1.00 95.38 102 GLU A CA 1
ATOM 79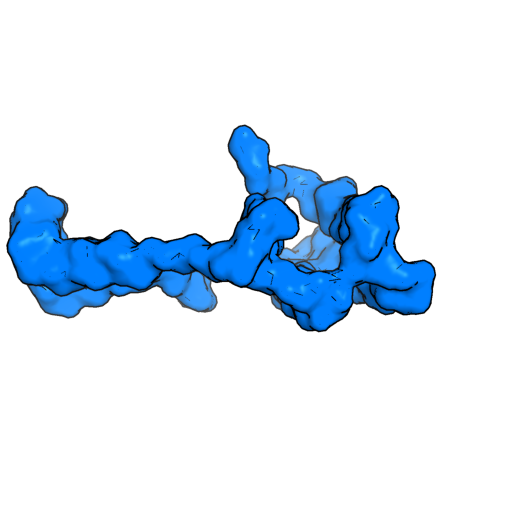9 C C . GLU A 1 102 ? -10.332 6.117 28.370 1.00 95.38 102 GLU A C 1
ATOM 801 O O . GLU A 1 102 ? -10.574 6.936 27.484 1.00 95.38 102 GLU A O 1
ATOM 806 N N . THR A 1 103 ? -9.116 6.009 28.922 1.00 95.19 103 THR A N 1
ATOM 807 C CA . THR A 1 103 ? -7.947 6.827 28.551 1.00 95.19 103 THR A CA 1
ATOM 808 C C . THR A 1 103 ? -7.122 6.256 27.396 1.00 95.19 103 THR A C 1
ATOM 810 O O . THR A 1 103 ? -6.255 6.954 26.875 1.00 95.19 103 THR A O 1
ATOM 813 N N . MET A 1 104 ? -7.359 5.006 26.981 1.00 95.06 104 MET A N 1
ATOM 814 C CA . MET A 1 104 ? -6.623 4.385 25.876 1.00 95.06 104 MET A CA 1
ATOM 815 C C . MET A 1 104 ? -7.032 5.028 24.553 1.00 95.06 104 MET A C 1
ATOM 817 O O . MET A 1 104 ? -8.218 5.249 24.323 1.00 95.06 104 MET A O 1
ATOM 821 N N . ARG A 1 105 ? -6.075 5.338 23.678 1.00 95.00 105 ARG A N 1
ATOM 822 C CA . ARG A 1 105 ? -6.360 5.888 22.349 1.00 95.00 105 ARG A CA 1
ATOM 823 C C . ARG A 1 105 ? -6.515 4.752 21.344 1.00 95.00 105 ARG A C 1
ATOM 825 O O . ARG A 1 105 ? -5.665 3.872 21.284 1.00 95.00 105 ARG A O 1
ATOM 832 N N . PHE A 1 106 ? -7.592 4.789 20.567 1.00 96.44 106 PHE A N 1
ATOM 833 C CA . PHE A 1 106 ? -7.729 3.952 19.381 1.00 96.44 106 PHE A CA 1
ATOM 834 C C . PHE A 1 106 ? -7.163 4.695 18.167 1.00 96.44 106 PHE A C 1
ATOM 836 O O . PHE A 1 106 ? -7.477 5.873 17.965 1.00 96.44 106 PHE A O 1
ATOM 843 N N . GLU A 1 107 ? -6.371 3.995 17.361 1.00 95.56 107 GLU A N 1
ATOM 844 C CA . GLU A 1 107 ? -5.828 4.458 16.084 1.00 95.56 107 GLU A CA 1
ATOM 845 C C . GLU A 1 107 ? -6.129 3.396 15.019 1.00 95.56 107 GLU A C 1
ATOM 847 O O . GLU A 1 107 ? -6.066 2.200 15.298 1.00 95.56 107 GLU A O 1
ATOM 852 N N . GLU A 1 108 ? -6.507 3.825 13.811 1.00 94.25 108 GLU A N 1
ATOM 853 C CA . GLU A 1 108 ? -6.879 2.905 12.725 1.00 94.25 108 GLU A CA 1
ATOM 854 C C . GLU A 1 108 ? -5.678 2.091 12.219 1.00 94.25 108 GLU A C 1
ATOM 856 O O . GLU A 1 108 ? -5.799 0.897 11.946 1.00 94.25 108 GLU A O 1
ATOM 861 N N . CYS A 1 109 ? -4.520 2.737 12.089 1.00 92.69 109 CYS A N 1
ATOM 862 C CA . CYS A 1 109 ? -3.247 2.127 11.721 1.00 92.69 109 CYS A CA 1
ATOM 863 C C . CYS A 1 109 ? -2.157 2.707 12.625 1.00 92.69 109 CYS A C 1
ATOM 865 O O . CYS A 1 109 ? -2.211 3.890 12.960 1.00 92.69 109 CYS A O 1
ATOM 867 N N . SER A 1 110 ? -1.189 1.875 13.005 1.00 90.50 110 SER A N 1
ATOM 868 C CA . SER A 1 110 ? -0.025 2.269 13.798 1.00 90.50 110 SER A CA 1
ATOM 869 C C . SER A 1 110 ? 1.234 2.031 12.975 1.00 90.50 110 SER A C 1
ATOM 871 O O . SER A 1 110 ? 1.377 0.964 12.384 1.00 90.50 110 SER A O 1
ATOM 873 N N . ASP A 1 111 ? 2.140 3.006 12.960 1.00 84.62 111 ASP A N 1
ATOM 874 C CA . ASP A 1 111 ? 3.441 2.896 12.285 1.00 84.62 111 ASP A CA 1
ATOM 875 C C . ASP A 1 111 ? 4.466 2.084 13.106 1.00 84.62 111 ASP A C 1
ATOM 877 O O . ASP A 1 111 ? 5.600 1.874 12.672 1.00 84.62 111 ASP A O 1
ATOM 881 N N . GLU A 1 112 ? 4.098 1.657 14.321 1.00 85.00 112 GLU A N 1
ATOM 882 C CA . GLU A 1 112 ? 4.964 0.879 15.217 1.00 85.00 112 GLU A CA 1
ATOM 883 C C . GLU A 1 112 ? 4.975 -0.626 14.896 1.00 85.00 112 GLU A C 1
ATOM 885 O O . GLU A 1 112 ? 5.878 -1.334 15.353 1.00 85.00 112 GLU A O 1
ATOM 890 N N . VAL A 1 113 ? 3.982 -1.112 14.139 1.00 74.88 113 VAL A N 1
ATOM 891 C CA . VAL A 1 113 ? 3.790 -2.528 13.762 1.00 74.88 113 VAL A CA 1
ATOM 892 C C . VAL A 1 113 ? 4.152 -2.794 12.306 1.00 74.88 113 VAL A C 1
ATOM 894 O O . VAL A 1 113 ? 4.724 -3.880 12.058 1.00 74.88 113 VAL A O 1
#